Protein AF-A0A661IHT9-F1 (afdb_monomer_lite)

Sequence (125 aa):
RFEAVVVQGVRRQLLGAVKPVPVMPCKLQKQKIGRVLGDEIDTEEALAIDYYGYVKKSRGFKRLVQEVGENQKGKQVKMIEVPIVHFNSVRLEMLAKVALDVVADFGKFKKAVLDAREFNHNYKV

Foldseek 3Di:
DVLVLQVQCVVVVLFFDWDKDFPDDFPLLVALLSVLCPNASADLAFEWEDEPRGIGTYPVVVVVLVVVCVVVVNPHDTIDTHGYGHLVPDDLVSSCVRPVVCSVVVVVSVVVSCVSVVVPPPPPD

pLDDT: mean 80.74, std 12.7, range [33.53, 96.06]

Secondary structure (DSSP, 8-state):
-HHHHHHHHHHTTSS-EEEEEESSPPGGGGSHHHHHT-SSB--SS--EEEETTEEEEBHHHHHHHHHHHHHTTT----EEEEEEEEGGG--HHHHHTT-TTHHHHHHHHHHHHHHTTT-------

Radius of gyration: 15.48 Å; chains: 1; bounding box: 53×28×38 Å

Structure (mmCIF, N/CA/C/O backbone):
data_AF-A0A661IHT9-F1
#
_entry.id   AF-A0A661IHT9-F1
#
loop_
_atom_site.group_PDB
_atom_site.id
_atom_site.type_symbol
_atom_site.label_atom_id
_atom_site.label_alt_id
_atom_site.label_comp_id
_atom_site.label_asym_id
_atom_site.label_entity_id
_atom_site.label_seq_id
_atom_site.pdbx_PDB_ins_code
_atom_site.Cartn_x
_atom_site.Cartn_y
_atom_site.Cartn_z
_atom_site.occupancy
_atom_site.B_iso_or_equiv
_atom_site.auth_seq_id
_atom_site.auth_comp_id
_atom_site.auth_asym_id
_atom_site.auth_atom_id
_atom_site.pdbx_PDB_model_num
ATOM 1 N N . ARG A 1 1 ? -0.571 2.438 -13.365 1.00 66.56 1 ARG A N 1
ATOM 2 C CA . ARG A 1 1 ? 0.177 1.228 -13.821 1.00 66.56 1 ARG A CA 1
ATOM 3 C C . ARG A 1 1 ? 0.734 0.427 -12.646 1.00 66.56 1 ARG A C 1
ATOM 5 O O . ARG A 1 1 ? 0.358 -0.727 -12.510 1.00 66.56 1 ARG A O 1
ATOM 12 N N . PHE A 1 2 ? 1.553 1.022 -11.768 1.00 71.38 2 PHE A N 1
ATOM 13 C CA . PHE A 1 2 ? 2.076 0.330 -10.577 1.00 71.38 2 PHE A CA 1
ATOM 14 C C . PHE A 1 2 ? 0.971 -0.147 -9.616 1.00 71.38 2 PHE A C 1
ATOM 16 O O . PHE A 1 2 ? 0.979 -1.299 -9.198 1.00 71.38 2 PHE A O 1
ATOM 23 N N . GLU A 1 3 ? -0.031 0.691 -9.345 1.00 76.56 3 GLU A N 1
ATOM 24 C CA . GLU A 1 3 ? -1.171 0.352 -8.475 1.00 76.56 3 GLU A CA 1
ATOM 25 C C . GLU A 1 3 ? -1.933 -0.885 -8.954 1.00 76.56 3 GLU A C 1
ATOM 27 O O . GLU A 1 3 ? -2.232 -1.764 -8.156 1.00 76.56 3 GLU A O 1
ATOM 32 N N . ALA A 1 4 ? -2.182 -1.001 -10.262 1.00 78.56 4 ALA A N 1
ATOM 33 C CA . ALA A 1 4 ? -2.853 -2.163 -10.838 1.00 78.56 4 ALA A CA 1
ATOM 34 C C . ALA A 1 4 ? -2.076 -3.462 -10.565 1.00 78.56 4 ALA A C 1
ATOM 36 O O . ALA A 1 4 ? -2.677 -4.486 -10.250 1.00 78.56 4 ALA A O 1
ATOM 37 N N . VAL A 1 5 ? -0.741 -3.413 -10.613 1.00 80.25 5 VAL A N 1
ATOM 38 C CA . VAL A 1 5 ? 0.111 -4.563 -10.286 1.00 80.25 5 VAL A CA 1
ATOM 39 C C . VAL A 1 5 ? 0.140 -4.850 -8.794 1.00 80.25 5 VAL A C 1
ATOM 41 O O . VAL A 1 5 ? 0.104 -6.014 -8.409 1.00 80.25 5 VAL A O 1
ATOM 44 N N . VAL A 1 6 ? 0.149 -3.820 -7.949 1.00 83.62 6 VAL A N 1
ATOM 45 C CA . VAL A 1 6 ? 0.031 -3.994 -6.497 1.00 83.62 6 VAL A CA 1
ATOM 46 C C . VAL A 1 6 ? -1.292 -4.678 -6.154 1.00 83.62 6 VAL A C 1
ATOM 48 O O . VAL A 1 6 ? -1.282 -5.689 -5.461 1.00 83.62 6 VAL A O 1
ATOM 51 N N . VAL A 1 7 ? -2.410 -4.194 -6.696 1.00 87.75 7 VAL A N 1
A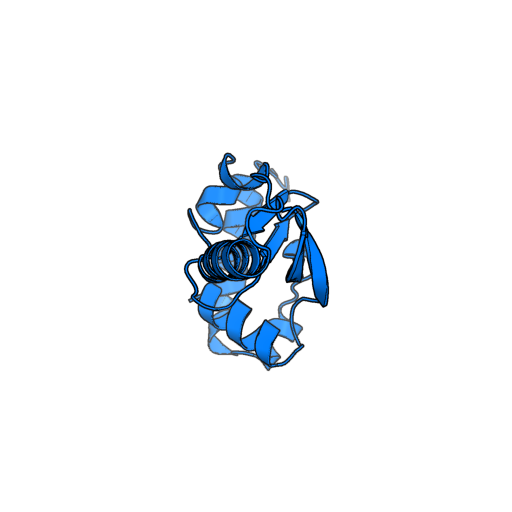TOM 52 C CA . VAL A 1 7 ? -3.748 -4.765 -6.474 1.00 87.75 7 VAL A CA 1
ATOM 53 C C . VAL A 1 7 ? -3.819 -6.208 -6.967 1.00 87.75 7 VAL A C 1
ATOM 55 O O . VAL A 1 7 ? -4.243 -7.091 -6.227 1.00 87.75 7 VAL A O 1
ATOM 58 N N . GLN A 1 8 ? -3.366 -6.483 -8.192 1.00 87.12 8 GLN A N 1
ATOM 59 C CA . GLN A 1 8 ? -3.358 -7.845 -8.733 1.00 87.12 8 GLN A CA 1
ATOM 60 C C . GLN A 1 8 ? -2.432 -8.774 -7.942 1.00 87.12 8 GLN A C 1
ATOM 62 O O . GLN A 1 8 ? -2.793 -9.917 -7.669 1.00 87.12 8 GLN A O 1
ATOM 67 N N . GLY A 1 9 ? -1.262 -8.288 -7.528 1.00 87.12 9 GLY A N 1
ATOM 68 C CA . GLY A 1 9 ? -0.336 -9.042 -6.695 1.00 87.12 9 GLY A CA 1
ATOM 69 C C . GLY A 1 9 ? -0.916 -9.360 -5.319 1.00 87.12 9 GLY A C 1
ATOM 70 O O . GLY A 1 9 ? -0.770 -10.488 -4.859 1.00 87.12 9 GLY A O 1
ATOM 71 N N . VAL A 1 10 ? -1.626 -8.416 -4.699 1.00 90.44 10 VAL A N 1
ATOM 72 C CA . VAL A 1 10 ? -2.339 -8.625 -3.429 1.00 90.44 10 VAL A CA 1
ATOM 73 C C . VAL A 1 10 ? -3.466 -9.644 -3.592 1.00 90.44 10 VAL A C 1
ATOM 75 O O . VAL A 1 10 ? -3.515 -10.618 -2.845 1.00 90.44 10 VAL A O 1
ATOM 78 N N . ARG A 1 11 ? -4.328 -9.490 -4.606 1.00 89.25 11 ARG A N 1
ATOM 79 C CA . ARG A 1 11 ? -5.444 -10.420 -4.874 1.00 89.25 11 ARG A CA 1
ATOM 80 C C . ARG A 1 11 ? -4.976 -11.851 -5.130 1.00 89.25 11 ARG A C 1
ATOM 82 O O . ARG A 1 11 ? -5.637 -12.798 -4.723 1.00 89.25 11 ARG A O 1
ATOM 89 N N . ARG A 1 12 ? -3.823 -12.010 -5.783 1.00 88.69 12 ARG A N 1
ATOM 90 C CA . ARG A 1 12 ? -3.186 -13.311 -6.045 1.00 88.69 12 ARG A CA 1
ATOM 91 C C . ARG A 1 12 ? -2.340 -13.824 -4.876 1.00 88.69 12 ARG A C 1
ATOM 93 O O . ARG A 1 12 ? -1.680 -14.844 -5.035 1.00 88.69 12 ARG A O 1
ATOM 100 N N . GLN A 1 13 ? -2.307 -13.114 -3.744 1.00 87.62 13 GLN A N 1
ATOM 101 C CA . GLN A 1 13 ? -1.464 -13.419 -2.579 1.00 87.62 13 GLN A CA 1
ATOM 102 C C . GLN A 1 13 ? 0.035 -13.522 -2.913 1.00 87.62 13 GLN A C 1
ATOM 104 O O . GLN A 1 13 ? 0.814 -14.165 -2.215 1.00 87.62 13 GLN A O 1
ATOM 109 N N . LEU A 1 14 ? 0.452 -12.873 -3.999 1.00 87.56 14 LEU A N 1
ATOM 110 C CA . LEU A 1 14 ? 1.846 -12.776 -4.407 1.00 87.56 14 LEU A CA 1
ATOM 111 C C . LEU A 1 14 ? 2.530 -11.604 -3.711 1.00 87.56 14 LEU A C 1
ATOM 113 O O . LEU A 1 14 ? 3.730 -11.662 -3.480 1.00 87.56 14 LEU A O 1
ATOM 117 N N . LEU A 1 15 ? 1.789 -10.541 -3.388 1.00 89.44 15 LEU A N 1
ATOM 118 C CA . LEU A 1 15 ? 2.309 -9.350 -2.728 1.00 89.44 15 LEU A CA 1
ATOM 119 C C . LEU A 1 15 ? 1.582 -9.082 -1.416 1.00 89.44 15 LEU A C 1
ATOM 121 O O . LEU A 1 15 ? 0.357 -9.083 -1.347 1.00 89.44 15 LEU A O 1
ATOM 125 N N . GLY A 1 16 ? 2.376 -8.738 -0.409 1.00 90.62 16 GLY A N 1
ATOM 126 C CA . GLY A 1 16 ? 1.895 -8.323 0.897 1.00 90.62 16 GLY A CA 1
ATOM 127 C C . GLY A 1 16 ? 1.370 -9.456 1.770 1.00 90.62 16 GLY A C 1
ATOM 128 O O . GLY A 1 16 ? 1.274 -10.609 1.364 1.00 90.62 16 GLY A O 1
ATOM 129 N N . ALA A 1 17 ? 1.077 -9.105 3.014 1.00 92.56 17 ALA A N 1
ATOM 130 C CA . ALA A 1 17 ? 0.485 -9.997 4.001 1.00 92.56 17 ALA A CA 1
ATOM 131 C C . ALA A 1 17 ? -0.586 -9.233 4.772 1.00 92.56 17 ALA A C 1
ATOM 133 O O . ALA A 1 17 ? -0.422 -8.036 5.012 1.00 92.56 17 ALA A O 1
ATOM 134 N N . VAL A 1 18 ? -1.668 -9.901 5.166 1.00 95.25 18 VAL A N 1
ATOM 135 C CA . VAL A 1 18 ? -2.693 -9.273 6.007 1.00 95.25 18 VAL A CA 1
ATOM 136 C C . VAL A 1 18 ? -2.074 -8.965 7.365 1.00 95.25 18 VAL A C 1
ATOM 138 O O . VAL A 1 18 ? -1.547 -9.855 8.031 1.00 95.25 18 VAL A O 1
ATOM 141 N N . LYS A 1 19 ? -2.075 -7.686 7.740 1.00 94.62 19 LYS A N 1
ATOM 142 C CA . LYS A 1 19 ? -1.544 -7.204 9.015 1.00 94.62 19 LYS A CA 1
ATOM 143 C C . LYS A 1 19 ? -2.414 -6.067 9.549 1.00 94.62 19 LYS A C 1
ATOM 145 O O . LYS A 1 19 ? -3.041 -5.354 8.762 1.00 94.62 19 LYS A O 1
ATOM 150 N N . PRO A 1 20 ? -2.418 -5.841 10.871 1.00 93.44 20 PRO A N 1
ATOM 151 C CA . PRO A 1 20 ? -3.093 -4.691 11.446 1.00 93.44 20 PRO A CA 1
ATOM 152 C C . PRO A 1 20 ? -2.345 -3.403 11.069 1.00 93.44 20 PRO A C 1
ATOM 154 O O . PRO A 1 20 ? -1.171 -3.220 11.393 1.00 93.44 20 PRO A O 1
ATOM 157 N N . VAL A 1 21 ? -3.041 -2.487 10.398 1.00 92.88 21 VAL A N 1
ATOM 158 C CA . VAL A 1 21 ? -2.536 -1.171 9.994 1.00 92.88 21 VAL A CA 1
ATOM 159 C C . VAL A 1 21 ? -3.238 -0.087 10.817 1.00 92.88 21 VAL A C 1
ATOM 161 O O . VAL A 1 21 ? -4.469 -0.077 10.893 1.00 92.88 21 VAL A O 1
ATOM 164 N N . PRO A 1 22 ? -2.494 0.848 11.438 1.00 91.94 22 PRO A N 1
ATOM 165 C CA . PRO A 1 22 ? -3.090 1.877 12.281 1.00 91.94 22 PRO A CA 1
ATOM 166 C C . PRO A 1 22 ? -3.879 2.891 11.460 1.00 91.94 22 PRO A C 1
ATOM 168 O O . PRO A 1 22 ? -3.464 3.251 10.363 1.00 91.94 22 PRO A O 1
ATOM 171 N N . VAL A 1 23 ? -4.979 3.422 11.997 1.00 89.81 23 VAL A N 1
ATOM 172 C CA . VAL A 1 23 ? -5.822 4.428 11.318 1.00 89.81 23 VAL A CA 1
ATOM 173 C C . VAL A 1 23 ? -5.150 5.801 11.266 1.00 89.81 23 VAL A C 1
ATOM 175 O O . VAL A 1 23 ? -5.262 6.500 10.257 1.00 89.81 23 VAL A O 1
ATOM 178 N N . MET A 1 24 ? -4.366 6.155 12.288 1.00 85.88 24 MET A N 1
ATOM 179 C CA . MET A 1 24 ? -3.687 7.453 12.387 1.00 85.88 24 MET A CA 1
ATOM 180 C C . MET A 1 24 ? -2.802 7.770 11.164 1.00 85.88 24 MET A C 1
ATOM 182 O O . MET A 1 24 ? -2.206 6.853 10.590 1.00 85.88 24 MET A O 1
ATOM 186 N N . PRO A 1 25 ? -2.670 9.044 10.753 1.00 77.88 25 PRO A N 1
ATOM 187 C CA . PRO A 1 25 ? -1.822 9.419 9.626 1.00 77.88 25 PRO A CA 1
ATOM 188 C C . PRO A 1 25 ? -0.386 8.910 9.787 1.00 77.88 25 PRO A C 1
ATOM 190 O O . PRO A 1 25 ? 0.247 9.092 10.826 1.00 77.88 25 PRO A O 1
ATOM 193 N N . CYS A 1 26 ? 0.134 8.278 8.739 1.00 75.56 26 CYS A N 1
ATOM 194 C CA . CYS A 1 26 ? 1.478 7.718 8.731 1.00 75.56 26 CYS A CA 1
ATOM 195 C C . CYS A 1 26 ? 2.457 8.698 8.067 1.00 75.56 26 CYS A C 1
ATOM 197 O O . CYS A 1 26 ? 2.103 9.433 7.143 1.00 75.56 26 CYS A O 1
ATOM 199 N N . LYS A 1 27 ? 3.711 8.711 8.535 1.00 72.81 27 LYS A N 1
ATOM 200 C CA . LYS A 1 27 ? 4.729 9.700 8.135 1.00 72.81 27 LYS A CA 1
ATOM 201 C C . LYS A 1 27 ? 5.046 9.696 6.629 1.00 72.81 27 LYS A C 1
ATOM 203 O O . LYS A 1 27 ? 5.441 10.742 6.120 1.00 72.81 27 LYS A O 1
ATOM 208 N N . LEU A 1 28 ? 4.834 8.578 5.916 1.00 71.81 28 LEU A N 1
ATOM 209 C CA . LEU A 1 28 ? 5.156 8.466 4.486 1.00 71.81 28 LEU A CA 1
ATOM 210 C C . LEU A 1 28 ? 4.415 9.508 3.648 1.00 71.81 28 LEU A C 1
ATOM 212 O O . LEU A 1 28 ? 5.000 10.094 2.749 1.00 71.81 28 LEU A O 1
ATOM 216 N N . GLN A 1 29 ? 3.150 9.786 3.978 1.00 66.75 29 GLN A N 1
ATOM 217 C CA . GLN A 1 29 ? 2.291 10.696 3.217 1.00 66.75 29 GLN A CA 1
ATOM 218 C C . GLN A 1 29 ? 2.867 12.118 3.098 1.00 66.75 29 GLN A C 1
ATOM 220 O O . GLN A 1 29 ? 2.570 12.818 2.138 1.00 66.75 29 GLN A O 1
ATOM 225 N N . LYS A 1 30 ? 3.708 12.543 4.050 1.00 70.25 30 LYS A N 1
ATOM 226 C CA . LYS A 1 30 ? 4.268 13.902 4.102 1.00 70.25 30 LYS A CA 1
ATOM 227 C C . LYS A 1 30 ? 5.654 14.031 3.454 1.00 70.25 30 LYS A C 1
ATOM 229 O O . LYS A 1 30 ? 6.177 15.138 3.386 1.00 70.25 30 LYS A O 1
ATOM 234 N N . GLN A 1 31 ? 6.270 12.934 3.010 1.00 73.38 31 GLN A N 1
ATOM 235 C CA . GLN A 1 31 ? 7.645 12.923 2.492 1.00 73.38 31 GLN A CA 1
ATOM 236 C C . GLN A 1 31 ? 7.685 12.930 0.954 1.00 73.38 31 GLN A C 1
ATOM 238 O O . GLN A 1 31 ? 6.756 12.445 0.312 1.00 73.38 31 GLN A O 1
ATOM 243 N N . LYS A 1 32 ? 8.788 13.415 0.352 1.00 75.12 32 LYS A N 1
ATOM 244 C CA . LYS A 1 32 ? 9.010 13.402 -1.115 1.00 75.12 32 LYS A CA 1
ATOM 245 C C . LYS A 1 32 ? 8.798 12.008 -1.712 1.00 75.12 32 LYS A C 1
ATOM 247 O O . LYS A 1 32 ? 8.064 11.852 -2.681 1.00 75.12 32 LYS A O 1
ATOM 252 N N . ILE A 1 33 ? 9.371 10.991 -1.072 1.00 76.75 33 ILE A N 1
ATOM 253 C CA . ILE A 1 33 ? 9.192 9.586 -1.446 1.00 76.75 33 ILE A CA 1
ATOM 254 C C . ILE A 1 33 ? 7.722 9.149 -1.425 1.00 76.75 33 ILE A C 1
ATOM 256 O O . ILE A 1 33 ? 7.276 8.401 -2.291 1.00 76.75 33 ILE A O 1
ATOM 260 N N . GLY A 1 34 ? 6.946 9.668 -0.475 1.00 73.06 34 GLY A N 1
ATOM 261 C CA . GLY A 1 34 ? 5.518 9.426 -0.399 1.00 73.06 34 GLY A CA 1
ATOM 262 C C . GLY A 1 34 ? 4.762 9.988 -1.588 1.00 73.06 34 GLY A C 1
ATOM 263 O O . GLY A 1 34 ? 3.799 9.353 -1.984 1.00 73.06 34 GLY A O 1
ATOM 264 N N . ARG A 1 35 ? 5.192 11.119 -2.162 1.00 76.69 35 ARG A N 1
ATOM 265 C CA . ARG A 1 35 ? 4.603 11.689 -3.386 1.00 76.69 35 ARG A CA 1
ATOM 266 C C . ARG A 1 35 ? 4.964 10.879 -4.630 1.00 76.69 35 ARG A C 1
ATOM 268 O O . ARG A 1 35 ? 4.128 10.700 -5.503 1.00 76.69 35 ARG A O 1
ATOM 275 N N . VAL A 1 36 ? 6.187 10.344 -4.699 1.00 75.88 36 VAL A N 1
ATOM 276 C CA . VAL A 1 36 ? 6.622 9.473 -5.813 1.00 75.88 36 VAL A CA 1
ATOM 277 C C . VAL A 1 36 ? 5.868 8.147 -5.825 1.00 75.88 36 VAL A C 1
ATOM 279 O O . VAL A 1 36 ? 5.538 7.639 -6.891 1.00 75.88 36 VAL A O 1
ATOM 282 N N . LEU A 1 37 ? 5.511 7.624 -4.651 1.00 72.88 37 LEU A N 1
ATOM 283 C CA . LEU A 1 37 ? 4.587 6.495 -4.524 1.00 72.88 37 LEU A CA 1
ATOM 284 C C . LEU A 1 37 ? 3.123 6.856 -4.891 1.00 72.88 37 LEU A C 1
ATOM 286 O O . LEU A 1 37 ? 2.249 6.010 -4.720 1.00 72.88 37 LEU A O 1
ATOM 290 N N . GLY A 1 38 ? 2.871 8.073 -5.397 1.00 64.25 38 GLY A N 1
ATOM 291 C CA . GLY A 1 38 ? 1.555 8.690 -5.633 1.00 64.25 38 GLY A CA 1
ATOM 292 C C . GLY A 1 38 ? 1.091 9.456 -4.398 1.00 64.25 38 GLY A C 1
ATOM 293 O O . GLY A 1 38 ? 1.451 9.046 -3.313 1.00 64.25 38 GLY A O 1
ATOM 294 N N . ASP A 1 39 ? 0.324 10.550 -4.482 1.00 58.06 39 ASP A N 1
ATOM 295 C CA . ASP A 1 39 ? -0.160 11.281 -3.284 1.00 58.06 39 ASP A CA 1
ATOM 296 C C . ASP A 1 39 ? -1.104 10.429 -2.413 1.00 58.06 39 ASP A C 1
ATOM 298 O O . ASP A 1 39 ? -1.043 10.489 -1.177 1.00 58.06 39 ASP A O 1
ATOM 302 N N . GLU A 1 40 ? -1.833 9.513 -3.050 1.00 59.31 40 GLU A N 1
ATOM 303 C CA . GLU A 1 40 ? -2.547 8.369 -2.478 1.00 59.31 40 GLU A CA 1
ATOM 304 C C . GLU A 1 40 ? -2.267 7.123 -3.326 1.00 59.31 40 GLU A C 1
ATOM 306 O O . GLU A 1 40 ? -1.870 7.245 -4.480 1.00 59.31 40 GLU A O 1
ATOM 311 N N . ILE A 1 41 ? -2.436 5.929 -2.745 1.00 76.75 41 ILE A N 1
ATOM 312 C CA . ILE A 1 41 ? -2.524 4.708 -3.557 1.00 76.75 41 ILE A CA 1
ATOM 313 C C . ILE A 1 41 ? -3.960 4.684 -4.054 1.00 76.75 41 ILE A C 1
ATOM 315 O O . ILE A 1 41 ? -4.875 4.357 -3.286 1.00 76.75 41 ILE A O 1
ATOM 319 N N . ASP A 1 42 ? -4.164 5.112 -5.290 1.00 80.50 42 ASP A N 1
ATOM 320 C CA . ASP A 1 42 ? -5.485 5.460 -5.772 1.00 80.50 42 ASP A CA 1
ATOM 321 C C . ASP A 1 42 ? -6.254 4.232 -6.258 1.00 80.50 42 ASP A C 1
ATOM 323 O O . ASP A 1 42 ? -6.439 3.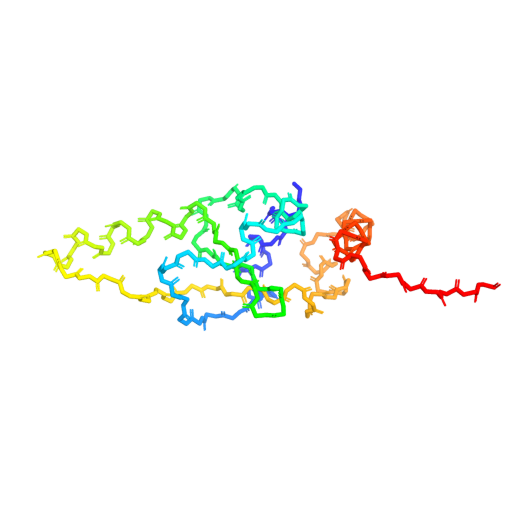964 -7.442 1.00 80.50 42 ASP A O 1
ATOM 327 N N . THR A 1 43 ? -6.658 3.414 -5.293 1.00 87.38 43 THR A N 1
ATOM 328 C CA . THR A 1 43 ? -7.385 2.175 -5.524 1.00 87.38 43 THR A CA 1
ATOM 329 C C . THR A 1 43 ? -8.497 1.991 -4.503 1.00 87.38 43 THR A C 1
ATOM 331 O O . THR A 1 43 ? -8.342 2.312 -3.322 1.00 87.38 43 THR A O 1
ATOM 334 N N . GLU A 1 44 ? -9.616 1.444 -4.976 1.00 90.69 44 GLU A N 1
ATOM 335 C CA . GLU A 1 44 ? -10.751 1.022 -4.148 1.00 90.69 44 GLU A CA 1
ATOM 336 C C . GLU A 1 44 ? -10.423 -0.219 -3.300 1.00 90.69 44 GLU A C 1
ATOM 338 O O . GLU A 1 44 ? -11.121 -0.509 -2.335 1.00 90.69 44 GLU A O 1
ATOM 343 N N . GLU A 1 45 ? -9.348 -0.944 -3.622 1.00 92.31 45 GLU A N 1
ATOM 344 C CA . GLU A 1 45 ? -8.892 -2.087 -2.832 1.00 92.31 45 GLU A CA 1
ATOM 345 C C . GLU A 1 45 ? -8.323 -1.617 -1.485 1.00 92.31 45 GLU A C 1
ATOM 347 O O . GLU A 1 45 ? -7.426 -0.772 -1.435 1.00 92.31 45 GLU A O 1
ATOM 352 N N . ALA A 1 46 ? -8.809 -2.180 -0.377 1.00 94.56 46 ALA A N 1
ATOM 353 C CA . ALA A 1 46 ? -8.332 -1.833 0.955 1.00 94.56 46 ALA A CA 1
ATOM 354 C C . ALA A 1 46 ? -6.953 -2.455 1.227 1.00 94.56 46 ALA A C 1
ATOM 356 O O . ALA A 1 46 ? -6.836 -3.609 1.625 1.00 94.56 46 ALA A O 1
ATOM 357 N N . LEU A 1 47 ? -5.896 -1.670 1.017 1.00 94.56 47 LEU A N 1
ATOM 358 C CA . LEU A 1 47 ? -4.504 -2.076 1.235 1.00 94.56 47 LEU A CA 1
ATOM 359 C C . LEU A 1 47 ? -3.610 -0.940 1.747 1.00 94.56 47 LEU A C 1
ATOM 361 O O . LEU A 1 47 ? -3.979 0.242 1.720 1.00 94.56 47 LEU A O 1
ATOM 365 N N . ALA A 1 48 ? -2.401 -1.304 2.170 1.00 92.44 48 ALA A N 1
ATOM 366 C CA . ALA A 1 48 ? -1.342 -0.372 2.531 1.00 92.44 48 ALA A CA 1
ATOM 367 C C . ALA A 1 48 ? -0.000 -0.748 1.881 1.00 92.44 48 ALA A C 1
ATOM 369 O O . ALA A 1 48 ? 0.284 -1.918 1.633 1.00 92.44 48 ALA A O 1
ATOM 370 N N . ILE A 1 49 ? 0.852 0.246 1.637 1.00 90.31 49 ILE A N 1
ATOM 371 C CA . ILE A 1 49 ? 2.246 0.054 1.222 1.00 90.31 49 ILE A CA 1
ATOM 372 C C . ILE A 1 49 ? 3.145 0.538 2.348 1.00 90.31 49 ILE A C 1
ATOM 374 O O . ILE A 1 49 ? 3.025 1.675 2.796 1.00 90.31 49 ILE A O 1
ATOM 378 N N . ASP A 1 50 ? 4.056 -0.318 2.786 1.00 89.62 50 ASP A N 1
ATOM 379 C CA . ASP A 1 50 ? 5.106 0.020 3.733 1.00 89.62 50 ASP A CA 1
ATOM 380 C C . ASP A 1 50 ? 6.436 0.206 3.006 1.00 89.62 50 ASP A C 1
ATOM 382 O O . ASP A 1 50 ? 6.875 -0.640 2.223 1.00 89.62 50 ASP A O 1
ATOM 386 N N . TYR A 1 51 ? 7.095 1.315 3.307 1.00 85.62 51 TYR A N 1
ATOM 387 C CA . TYR A 1 51 ? 8.457 1.585 2.907 1.00 85.62 51 TYR A CA 1
ATOM 388 C C . TYR A 1 51 ? 9.305 1.882 4.150 1.00 85.62 51 TYR A C 1
ATOM 390 O O . TYR A 1 51 ? 9.331 3.008 4.639 1.00 85.62 51 TYR A O 1
ATOM 398 N N . TYR A 1 52 ? 10.022 0.874 4.660 1.00 81.81 52 TYR A N 1
ATOM 399 C CA . TYR A 1 52 ? 10.900 0.987 5.839 1.00 81.81 52 TYR A CA 1
ATOM 400 C C . TYR A 1 52 ? 10.213 1.567 7.094 1.00 81.81 52 TYR A C 1
ATOM 402 O O . TYR A 1 52 ? 10.762 2.438 7.767 1.00 81.81 52 TYR A O 1
ATOM 410 N N . GLY A 1 53 ? 9.004 1.102 7.412 1.00 79.62 53 GLY A N 1
ATOM 411 C CA . GLY A 1 53 ? 8.211 1.564 8.557 1.00 79.62 53 GLY A CA 1
ATOM 412 C C . GLY A 1 53 ? 7.375 2.811 8.261 1.00 79.62 53 GLY A C 1
ATOM 413 O O . GLY A 1 53 ? 6.578 3.250 9.095 1.00 79.62 53 GLY A O 1
ATOM 414 N N . TYR A 1 54 ? 7.521 3.390 7.070 1.00 84.12 54 TYR A N 1
ATOM 415 C CA . TYR A 1 54 ? 6.684 4.475 6.596 1.00 84.12 54 TYR A CA 1
ATOM 416 C C . TYR A 1 54 ? 5.542 3.902 5.763 1.00 84.12 54 TYR A C 1
ATOM 418 O O . TYR A 1 54 ? 5.740 3.449 4.642 1.00 84.12 54 TYR A O 1
ATOM 426 N N . VAL A 1 55 ? 4.329 3.954 6.311 1.00 87.44 55 VAL A N 1
ATOM 427 C CA . VAL A 1 55 ? 3.143 3.371 5.674 1.00 87.44 55 VAL A CA 1
ATOM 428 C C . VAL A 1 55 ? 2.367 4.412 4.870 1.00 87.44 55 VAL A C 1
ATOM 430 O O . VAL A 1 55 ? 2.198 5.554 5.300 1.00 87.44 55 VAL A O 1
ATOM 433 N N . LYS A 1 56 ? 1.856 4.006 3.712 1.00 88.25 56 LYS A N 1
ATOM 434 C CA . LYS A 1 56 ? 0.897 4.738 2.890 1.00 88.25 56 LYS A CA 1
ATOM 435 C C . LYS A 1 56 ? -0.353 3.891 2.688 1.00 88.25 56 LYS A C 1
ATOM 437 O O . LYS A 1 56 ? -0.261 2.677 2.548 1.00 88.25 56 LYS A O 1
ATOM 442 N N . LYS A 1 57 ? -1.520 4.530 2.704 1.00 90.19 57 LYS A N 1
ATOM 443 C CA . LYS A 1 57 ? -2.828 3.864 2.692 1.00 90.19 57 LYS A CA 1
ATOM 444 C C . LYS A 1 57 ? -3.559 4.155 1.393 1.00 90.19 57 LYS A C 1
ATOM 446 O O . LYS A 1 57 ? -3.433 5.254 0.854 1.00 90.19 57 LYS A O 1
ATOM 451 N N . SER A 1 58 ? -4.309 3.168 0.930 1.00 92.31 58 SER A N 1
ATOM 452 C CA . SER A 1 58 ? -5.215 3.295 -0.209 1.00 92.31 58 SER A CA 1
ATOM 453 C C . SER A 1 58 ? -6.479 4.080 0.133 1.00 92.31 58 SER A C 1
ATOM 455 O O . SER A 1 58 ? -6.837 4.246 1.304 1.00 92.31 58 SER A O 1
ATOM 457 N N . ARG A 1 59 ? -7.190 4.521 -0.906 1.00 91.19 59 ARG A N 1
ATOM 458 C CA . ARG A 1 59 ? -8.550 5.056 -0.785 1.00 91.19 59 ARG A CA 1
ATOM 459 C C . ARG A 1 59 ? -9.507 4.009 -0.196 1.00 91.19 59 ARG A C 1
ATOM 461 O O . ARG A 1 59 ? -10.246 4.321 0.738 1.00 91.19 59 ARG A O 1
ATOM 468 N N . GLY A 1 60 ? -9.403 2.756 -0.648 1.00 92.69 60 GLY A N 1
ATOM 469 C CA . GLY A 1 60 ? -10.139 1.611 -0.103 1.00 92.69 60 GLY A CA 1
ATOM 470 C C . GLY A 1 60 ? -9.947 1.425 1.404 1.00 92.69 60 GLY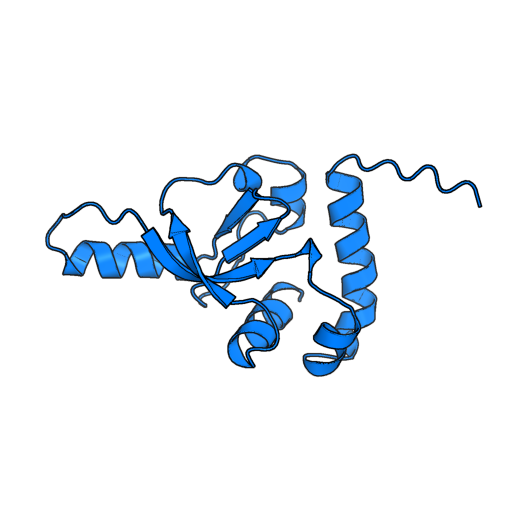 A C 1
ATOM 471 O O . GLY A 1 60 ? -10.914 1.206 2.127 1.00 92.69 60 GLY A O 1
ATOM 472 N N . PHE A 1 61 ? -8.724 1.615 1.919 1.00 93.88 61 PHE A N 1
ATOM 473 C CA . PHE A 1 61 ? -8.466 1.564 3.364 1.00 93.88 61 PHE A CA 1
ATOM 474 C C . PHE A 1 61 ? -9.272 2.621 4.128 1.00 93.88 61 PHE A C 1
ATOM 476 O O . PHE A 1 61 ? -9.839 2.328 5.177 1.00 93.88 61 PHE A O 1
ATOM 483 N N . LYS A 1 62 ? -9.328 3.859 3.623 1.00 91.31 62 LYS A N 1
ATOM 484 C CA . LYS A 1 62 ? -10.060 4.949 4.287 1.00 91.31 62 LYS A CA 1
ATOM 485 C C . LYS A 1 62 ? -11.564 4.689 4.307 1.00 91.31 62 LYS A C 1
ATOM 487 O O . LYS A 1 62 ? -12.191 4.918 5.337 1.00 91.31 62 LYS A O 1
ATOM 492 N N . ARG A 1 63 ? -12.113 4.181 3.199 1.00 92.69 63 ARG A N 1
ATOM 493 C CA . ARG A 1 63 ? -13.520 3.763 3.113 1.00 92.69 63 ARG A CA 1
ATOM 494 C C . ARG A 1 63 ? -13.828 2.666 4.126 1.00 92.69 63 ARG A C 1
ATOM 496 O O . ARG A 1 63 ? -14.751 2.816 4.914 1.00 92.69 63 ARG A O 1
ATOM 503 N N . LEU A 1 64 ? -12.976 1.643 4.195 1.00 93.75 64 LEU A N 1
ATOM 504 C CA . LEU A 1 64 ? -13.124 0.554 5.158 1.00 93.75 64 LEU A CA 1
ATOM 505 C C . LEU A 1 64 ? -13.086 1.051 6.613 1.00 93.75 64 LEU A C 1
ATOM 507 O O . LEU A 1 64 ? -13.874 0.607 7.441 1.00 93.75 64 LEU A O 1
ATOM 511 N N . VAL A 1 65 ? -12.210 2.007 6.942 1.00 92.19 65 VAL A N 1
ATOM 512 C C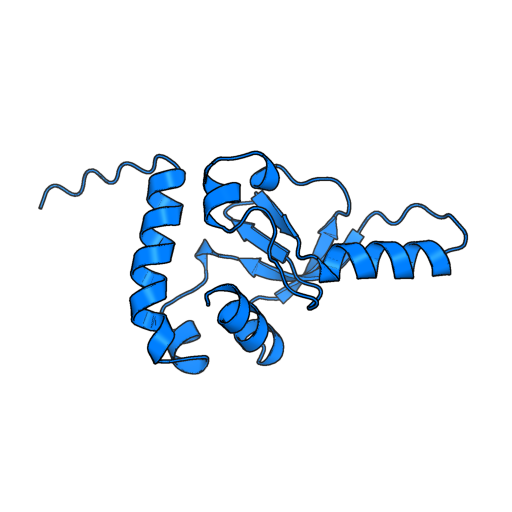A . VAL A 1 65 ? -12.194 2.640 8.275 1.00 92.19 65 VAL A CA 1
ATOM 513 C C . VAL A 1 65 ? -13.527 3.317 8.591 1.00 92.19 65 VAL A C 1
ATOM 515 O O . VAL A 1 65 ? -14.013 3.187 9.715 1.00 92.19 65 VAL A O 1
ATOM 518 N N . GLN A 1 66 ? -14.102 4.040 7.628 1.00 89.94 66 GLN A N 1
ATOM 519 C CA . GLN A 1 66 ? -15.382 4.720 7.803 1.00 89.94 66 GLN A CA 1
ATOM 520 C C . GLN A 1 66 ? -16.517 3.711 8.024 1.00 89.94 66 GLN A C 1
ATOM 522 O O . GLN A 1 66 ? -17.227 3.814 9.021 1.00 89.94 66 GLN A O 1
ATOM 527 N N . GLU A 1 67 ? -16.619 2.695 7.167 1.00 91.06 67 GLU A N 1
ATOM 528 C CA . GLU A 1 67 ? -17.629 1.631 7.260 1.00 91.06 67 GLU A CA 1
ATOM 529 C C . GLU A 1 67 ? -17.550 0.886 8.603 1.00 91.06 67 GLU A C 1
ATOM 531 O O . GLU A 1 67 ? -18.558 0.641 9.269 1.00 91.06 67 GLU A O 1
ATOM 536 N N . VAL A 1 68 ? -16.340 0.551 9.060 1.00 90.44 68 VAL A N 1
ATOM 537 C CA . VAL A 1 68 ? -16.144 -0.090 10.368 1.00 90.44 68 VAL A CA 1
ATOM 538 C C . VAL A 1 68 ? -16.513 0.861 11.511 1.00 90.44 68 VAL A C 1
ATOM 540 O O . VAL A 1 68 ? -17.110 0.426 12.496 1.00 90.44 68 VAL A O 1
ATOM 543 N N . GLY A 1 69 ? -16.197 2.152 11.394 1.00 88.19 69 GLY A N 1
ATOM 544 C CA . GLY A 1 69 ? -16.546 3.161 12.396 1.00 88.19 69 GLY A CA 1
ATOM 545 C C . GLY A 1 69 ? -18.056 3.353 12.558 1.00 88.19 69 GLY A C 1
ATOM 546 O O . GLY A 1 69 ? -18.549 3.408 13.687 1.00 88.19 69 GLY A O 1
ATOM 547 N N . GLU A 1 70 ? -18.791 3.384 11.445 1.00 87.50 70 GLU A N 1
ATOM 548 C CA . GLU A 1 70 ? -20.257 3.473 11.417 1.00 87.50 70 GLU A CA 1
ATOM 549 C C . GLU A 1 70 ? -20.900 2.255 12.106 1.00 87.50 70 GLU A C 1
ATOM 551 O O . GLU A 1 70 ? -21.782 2.405 12.956 1.00 87.50 70 GLU A O 1
ATOM 556 N N . ASN A 1 71 ? -20.377 1.051 11.852 1.00 85.06 71 ASN A N 1
ATOM 557 C CA . ASN A 1 71 ? -20.863 -0.190 12.463 1.00 85.06 71 ASN A CA 1
ATOM 558 C C . ASN A 1 71 ? -20.573 -0.303 13.972 1.00 85.06 71 ASN A C 1
ATOM 560 O O . ASN A 1 71 ? -21.293 -0.991 14.699 1.00 85.06 71 ASN A O 1
ATOM 564 N N . GLN A 1 72 ? -19.542 0.380 14.479 1.00 83.88 72 GLN A N 1
ATOM 565 C CA . GLN A 1 72 ? -19.151 0.320 15.894 1.00 83.88 72 GLN A CA 1
ATOM 566 C C . GLN A 1 72 ? -19.811 1.392 16.783 1.00 83.88 72 GLN A C 1
ATOM 568 O O . GLN A 1 72 ? -19.375 1.590 17.922 1.00 83.88 72 GLN A O 1
ATOM 573 N N . LYS A 1 73 ? -20.876 2.061 16.309 1.00 77.31 73 LYS A N 1
ATOM 574 C CA . LYS A 1 73 ? -21.673 3.047 17.073 1.00 77.31 73 LYS A CA 1
ATOM 575 C C . LYS A 1 73 ? -20.818 4.134 17.750 1.00 77.31 73 LYS A C 1
ATOM 577 O O . LYS A 1 73 ? -21.036 4.471 18.912 1.00 77.31 73 LYS A O 1
ATOM 582 N N . GLY A 1 74 ? -19.817 4.661 17.043 1.00 65.50 74 GLY A N 1
ATOM 583 C CA . GLY A 1 74 ? -18.985 5.769 17.531 1.00 65.50 74 GLY A CA 1
ATOM 584 C C . GLY A 1 74 ? -17.766 5.369 18.370 1.00 65.50 74 GLY A C 1
ATOM 585 O O . GLY A 1 74 ? -17.076 6.246 18.889 1.00 65.50 74 GLY A O 1
ATOM 586 N N . LYS A 1 75 ? -17.441 4.072 18.491 1.00 77.69 75 LYS A N 1
ATOM 587 C CA . LYS A 1 75 ? -16.133 3.666 19.031 1.00 77.69 75 LYS A CA 1
ATOM 588 C C . LYS A 1 75 ? -15.016 4.047 18.060 1.00 77.69 75 LYS A C 1
ATOM 590 O O . LYS A 1 75 ? -15.122 3.868 16.849 1.00 77.69 75 LYS A O 1
ATOM 595 N N . GLN A 1 76 ? -13.915 4.550 18.610 1.00 82.62 76 GLN A N 1
ATOM 596 C CA . GLN A 1 76 ? -12.755 4.943 17.820 1.00 82.62 76 GLN A CA 1
ATOM 597 C C . GLN A 1 76 ? -12.040 3.707 17.252 1.00 82.62 76 GLN A C 1
ATOM 599 O O . GLN A 1 76 ? -11.413 2.946 17.992 1.00 82.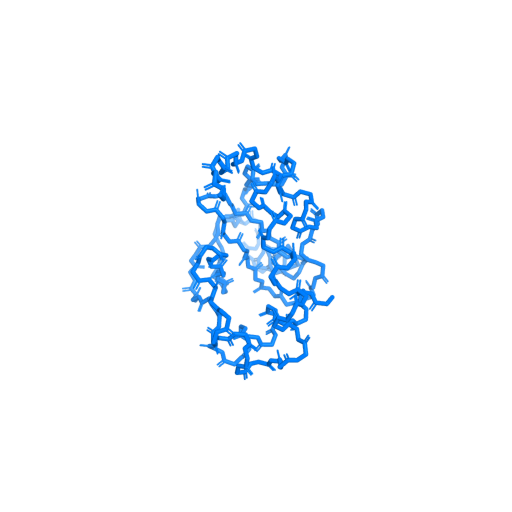62 76 GLN A O 1
ATOM 604 N N . VAL A 1 77 ? -12.082 3.543 15.930 1.00 88.12 77 VAL A N 1
ATOM 605 C CA . VAL A 1 77 ? -11.312 2.522 15.209 1.00 88.12 77 VAL A CA 1
ATOM 606 C C . VAL A 1 77 ? -9.832 2.908 15.225 1.00 88.12 77 VAL A C 1
ATOM 608 O O . VAL A 1 77 ? -9.446 3.960 14.716 1.00 88.12 77 VAL A O 1
ATOM 611 N N . LYS A 1 78 ? -8.987 2.063 15.826 1.00 89.94 78 LYS A N 1
ATOM 612 C CA . LYS A 1 78 ? -7.541 2.327 15.955 1.00 89.94 78 LYS A CA 1
ATOM 613 C C . LYS A 1 78 ? -6.697 1.593 14.918 1.00 89.94 78 LYS A C 1
ATOM 615 O O . LYS A 1 78 ? -5.695 2.143 14.465 1.00 89.94 78 LYS A O 1
ATOM 620 N N . MET A 1 79 ? -7.108 0.386 14.533 1.00 93.31 79 MET A N 1
ATOM 621 C CA . MET A 1 79 ? -6.402 -0.498 13.603 1.00 93.31 79 MET A CA 1
ATOM 622 C C . MET A 1 79 ? -7.417 -1.169 12.671 1.00 93.31 79 MET A C 1
ATOM 624 O O . MET A 1 79 ? -8.529 -1.458 13.107 1.00 93.31 79 MET A O 1
ATOM 628 N N . ILE A 1 80 ? -7.020 -1.448 11.431 1.00 94.06 80 ILE A N 1
ATOM 629 C CA . ILE A 1 80 ? -7.770 -2.277 10.478 1.00 94.06 80 ILE A CA 1
ATOM 630 C C . ILE A 1 80 ? -6.819 -3.319 9.895 1.00 94.06 80 ILE A C 1
ATOM 632 O O . ILE A 1 80 ? -5.680 -2.995 9.555 1.00 94.06 80 ILE A O 1
ATOM 636 N N . GLU A 1 81 ? -7.280 -4.559 9.767 1.00 95.50 81 GLU A N 1
ATOM 637 C CA . GLU A 1 81 ? -6.532 -5.605 9.077 1.00 95.50 81 GLU A CA 1
ATOM 638 C C . GLU A 1 81 ? -6.680 -5.448 7.566 1.00 95.50 81 GLU A C 1
ATOM 640 O O . GLU A 1 81 ? -7.771 -5.560 7.016 1.00 95.50 81 GLU A O 1
ATOM 645 N N . VAL A 1 82 ? -5.564 -5.172 6.896 1.00 95.75 82 VAL A N 1
ATOM 646 C CA . VAL A 1 82 ? -5.484 -5.118 5.434 1.00 95.75 82 VAL A CA 1
ATOM 647 C C . VAL A 1 82 ? -4.179 -5.747 4.957 1.00 95.75 82 VAL A C 1
ATOM 649 O O . VAL A 1 82 ? -3.210 -5.820 5.722 1.00 95.75 82 VAL A O 1
ATOM 652 N N . PRO A 1 83 ? -4.092 -6.163 3.686 1.00 96.06 83 PRO A N 1
ATOM 653 C CA . PRO A 1 83 ? -2.819 -6.478 3.062 1.00 96.06 83 PRO A CA 1
ATOM 654 C C . PRO A 1 83 ? -1.853 -5.288 3.135 1.00 96.06 83 PRO A C 1
ATOM 656 O O . PRO A 1 83 ? -2.156 -4.190 2.659 1.00 96.06 83 PRO A O 1
ATOM 659 N N . ILE A 1 84 ? -0.670 -5.517 3.707 1.00 93.69 84 ILE A N 1
ATOM 660 C CA . ILE A 1 84 ? 0.444 -4.571 3.679 1.00 93.69 84 ILE A CA 1
ATOM 661 C C . ILE A 1 84 ? 1.537 -5.073 2.742 1.00 93.69 84 ILE A C 1
ATOM 663 O O . ILE A 1 84 ? 2.091 -6.157 2.924 1.00 93.69 84 ILE A O 1
ATOM 667 N N . VAL A 1 85 ? 1.852 -4.278 1.724 1.00 92.25 85 VAL A N 1
ATOM 668 C CA . VAL A 1 85 ? 2.912 -4.565 0.758 1.00 92.25 85 VAL A CA 1
ATOM 669 C C . VAL A 1 85 ? 4.185 -3.859 1.199 1.00 92.25 85 VAL A C 1
ATOM 671 O O . VAL A 1 85 ? 4.275 -2.635 1.150 1.00 92.25 85 VAL A O 1
ATOM 674 N N . HIS A 1 86 ? 5.188 -4.630 1.610 1.00 91.00 86 HIS A N 1
ATOM 675 C CA . HIS A 1 86 ? 6.516 -4.103 1.917 1.00 91.00 86 HIS A CA 1
ATOM 676 C C . HIS A 1 86 ? 7.265 -3.835 0.607 1.00 91.00 86 HIS A C 1
ATOM 678 O O . HIS A 1 86 ? 7.745 -4.759 -0.050 1.00 91.00 86 HIS A O 1
ATOM 684 N N . PHE A 1 87 ? 7.346 -2.570 0.196 1.00 86.00 87 PHE A N 1
ATOM 685 C CA . PHE A 1 87 ? 7.873 -2.178 -1.114 1.00 86.00 87 PHE A CA 1
ATOM 686 C C . PHE A 1 87 ? 9.330 -2.616 -1.327 1.00 86.00 87 PHE A C 1
ATOM 688 O O . PHE A 1 87 ? 9.708 -3.038 -2.418 1.00 86.00 87 PHE A O 1
ATOM 695 N N . ASN A 1 88 ? 10.151 -2.576 -0.275 1.00 83.06 88 ASN A N 1
ATOM 696 C CA . ASN A 1 88 ? 11.536 -3.052 -0.301 1.00 83.06 88 ASN A CA 1
ATOM 697 C C . ASN A 1 88 ? 11.651 -4.568 -0.543 1.00 83.06 88 ASN A C 1
ATOM 699 O O . ASN A 1 88 ? 12.672 -5.025 -1.053 1.00 83.06 88 ASN A O 1
ATOM 703 N N . SER A 1 89 ? 10.614 -5.336 -0.206 1.00 86.19 89 SER A N 1
ATOM 704 C CA . SER A 1 89 ? 10.556 -6.783 -0.416 1.00 86.19 89 SER A CA 1
ATOM 705 C C . SER A 1 89 ? 10.042 -7.172 -1.804 1.00 86.19 89 SER A C 1
ATOM 707 O O . SER A 1 89 ? 10.155 -8.337 -2.175 1.00 86.19 89 SER A O 1
ATOM 709 N N . VAL A 1 90 ? 9.507 -6.227 -2.586 1.00 85.56 90 VAL A N 1
ATOM 710 C CA . VAL A 1 90 ? 9.009 -6.498 -3.941 1.00 85.56 90 VAL A CA 1
ATOM 711 C C . VAL A 1 90 ? 10.187 -6.748 -4.887 1.00 85.56 90 VAL A C 1
ATOM 713 O O . VAL A 1 90 ? 11.031 -5.869 -5.118 1.00 85.56 90 VAL A O 1
ATOM 716 N N . ARG A 1 91 ? 10.235 -7.962 -5.444 1.00 83.50 91 ARG A N 1
ATOM 717 C CA . ARG A 1 91 ? 11.252 -8.395 -6.412 1.00 83.50 91 ARG A CA 1
ATOM 718 C C . ARG A 1 91 ? 10.679 -8.512 -7.826 1.00 83.50 91 ARG A C 1
ATOM 720 O O . ARG A 1 91 ? 9.475 -8.704 -7.994 1.00 83.50 91 ARG A O 1
ATOM 727 N N . LEU A 1 92 ? 11.543 -8.417 -8.839 1.00 80.56 92 LEU A N 1
ATOM 728 C CA . LEU A 1 92 ? 11.132 -8.476 -10.249 1.00 80.56 92 LEU A CA 1
ATOM 729 C C . LEU A 1 92 ? 10.470 -9.814 -10.595 1.00 80.56 92 LEU A C 1
ATOM 731 O O . LEU A 1 92 ? 9.497 -9.831 -11.340 1.00 80.56 92 LEU A O 1
ATOM 735 N N . GLU A 1 93 ? 10.919 -10.918 -9.998 1.00 83.62 93 GLU A N 1
ATOM 736 C CA . GLU A 1 93 ? 10.362 -12.255 -10.227 1.00 83.62 93 GLU A CA 1
ATOM 737 C C . GLU A 1 93 ? 8.924 -12.367 -9.709 1.00 83.62 93 GLU A C 1
ATOM 739 O O . GLU A 1 93 ? 8.106 -13.091 -10.271 1.00 83.62 93 GLU A O 1
ATOM 744 N N . MET A 1 94 ? 8.595 -11.636 -8.639 1.00 83.19 94 MET A N 1
ATOM 745 C CA . MET A 1 94 ? 7.233 -11.580 -8.105 1.00 83.19 94 MET A CA 1
ATOM 746 C C . MET A 1 94 ? 6.320 -10.794 -9.044 1.00 83.19 94 MET A C 1
ATOM 748 O O . MET A 1 94 ? 5.185 -11.194 -9.278 1.00 83.19 94 MET A O 1
ATOM 752 N N . LEU A 1 95 ? 6.832 -9.705 -9.619 1.00 80.81 95 LEU A N 1
ATOM 753 C CA . LEU A 1 95 ? 6.088 -8.880 -10.567 1.00 80.81 95 LEU A CA 1
ATOM 754 C C . LEU A 1 95 ? 5.891 -9.585 -11.904 1.00 80.81 95 LEU A C 1
ATOM 756 O O . LEU A 1 95 ? 4.797 -9.517 -12.447 1.00 80.81 95 LEU A O 1
ATOM 760 N N . ALA A 1 96 ? 6.884 -10.334 -12.384 1.00 82.69 96 ALA A N 1
ATOM 761 C CA . ALA A 1 96 ? 6.770 -11.133 -13.602 1.00 82.69 96 ALA A CA 1
ATOM 762 C C . ALA A 1 96 ? 5.635 -12.173 -13.520 1.00 82.69 96 ALA A C 1
ATOM 764 O O . ALA A 1 96 ? 4.979 -12.446 -14.520 1.00 82.69 96 ALA A O 1
ATOM 765 N N . LYS A 1 97 ? 5.347 -12.704 -12.321 1.00 82.75 97 LYS A N 1
ATOM 766 C CA . LYS A 1 97 ? 4.200 -13.603 -12.071 1.00 82.75 97 LYS A CA 1
ATOM 767 C C . LYS A 1 97 ? 2.840 -12.890 -12.095 1.00 82.75 97 LYS A C 1
ATOM 769 O O . LYS A 1 97 ? 1.805 -13.550 -12.190 1.00 82.75 97 LYS A O 1
ATOM 774 N N . VAL A 1 98 ? 2.829 -11.563 -11.966 1.00 82.25 98 VAL A N 1
ATOM 775 C CA . VAL A 1 98 ? 1.615 -10.735 -11.982 1.00 82.25 98 VAL A CA 1
ATOM 776 C C . VAL A 1 98 ? 1.386 -10.137 -13.370 1.00 82.25 98 VAL A C 1
ATOM 778 O O . VAL A 1 98 ? 0.293 -10.278 -13.912 1.00 82.25 98 VAL A O 1
ATOM 781 N N . ALA A 1 99 ? 2.405 -9.477 -13.926 1.00 79.44 99 ALA A N 1
ATOM 782 C CA . ALA A 1 99 ? 2.368 -8.756 -15.192 1.00 79.44 99 ALA A CA 1
ATOM 783 C C . ALA A 1 99 ? 3.797 -8.597 -15.757 1.00 79.44 99 ALA A C 1
ATOM 785 O O . ALA A 1 99 ? 4.625 -7.874 -15.196 1.00 79.44 99 ALA A O 1
ATOM 786 N N . LEU A 1 100 ? 4.091 -9.285 -16.864 1.00 74.19 100 LEU A N 1
ATOM 787 C CA . LEU A 1 100 ? 5.412 -9.303 -17.515 1.00 74.19 100 LEU A CA 1
ATOM 788 C C . LEU A 1 100 ? 5.821 -7.937 -18.090 1.00 74.19 100 LEU A C 1
ATOM 790 O O . LEU A 1 100 ? 6.985 -7.552 -18.011 1.00 74.19 100 LEU A O 1
ATOM 794 N N . ASP A 1 101 ? 4.864 -7.187 -18.623 1.00 73.25 101 ASP A N 1
ATOM 795 C CA . ASP A 1 101 ? 5.043 -5.862 -19.223 1.00 73.25 101 ASP A CA 1
ATOM 796 C C . ASP A 1 101 ? 5.431 -4.784 -18.197 1.00 73.25 101 ASP A C 1
ATOM 798 O O . ASP A 1 101 ? 6.110 -3.812 -18.527 1.00 73.25 101 ASP A O 1
ATOM 802 N N . VAL A 1 102 ? 5.079 -4.980 -16.924 1.00 69.94 102 VAL A N 1
ATOM 803 C CA . VAL A 1 102 ? 5.355 -4.009 -15.853 1.00 69.94 102 VAL A CA 1
ATOM 804 C C . VAL A 1 102 ? 6.752 -4.175 -15.245 1.00 69.94 102 VAL A C 1
ATOM 806 O O . VAL A 1 102 ? 7.226 -3.286 -14.539 1.00 69.94 102 VAL A O 1
ATOM 809 N N . VAL A 1 103 ? 7.471 -5.257 -15.553 1.00 71.06 103 VAL A N 1
ATOM 810 C CA . VAL A 1 103 ? 8.826 -5.514 -15.028 1.00 71.06 103 VAL A CA 1
ATOM 811 C C . VAL A 1 103 ? 9.800 -4.387 -15.410 1.00 71.06 103 VAL A C 1
ATOM 813 O O . VAL A 1 103 ? 10.545 -3.899 -14.556 1.00 71.06 103 VAL A O 1
ATOM 816 N N . ALA A 1 104 ? 9.754 -3.916 -16.662 1.00 69.81 104 ALA A N 1
ATOM 817 C CA . ALA A 1 104 ? 10.607 -2.825 -17.143 1.00 69.81 104 ALA A CA 1
ATOM 818 C C . ALA A 1 104 ? 10.235 -1.466 -16.516 1.00 69.81 104 ALA A C 1
ATOM 820 O O . ALA A 1 104 ? 11.114 -0.709 -16.089 1.00 69.81 104 ALA A O 1
ATOM 821 N N . ASP A 1 105 ? 8.935 -1.177 -16.403 1.00 72.69 105 ASP A N 1
ATOM 822 C CA . ASP A 1 105 ? 8.420 0.053 -15.787 1.00 72.69 105 ASP A CA 1
ATOM 823 C C . ASP A 1 105 ? 8.694 0.087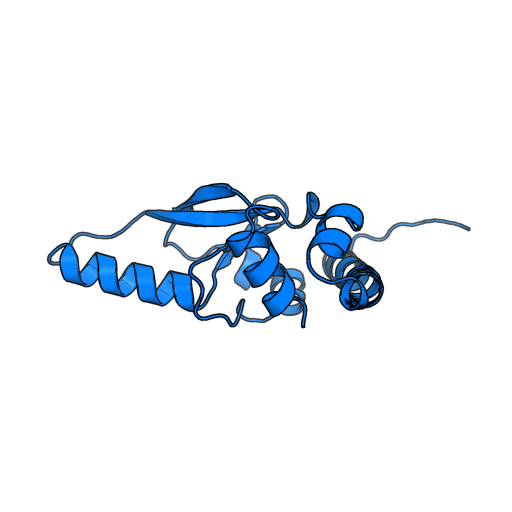 -14.271 1.00 72.69 105 ASP A C 1
ATOM 825 O O . ASP A 1 105 ? 8.981 1.146 -13.705 1.00 72.69 105 ASP A O 1
ATOM 829 N N . PHE A 1 106 ? 8.694 -1.072 -13.605 1.00 75.00 106 PHE A N 1
ATOM 830 C CA . PHE A 1 106 ? 8.984 -1.172 -12.178 1.00 75.00 106 PHE A CA 1
ATOM 831 C C . PHE A 1 106 ? 10.443 -0.862 -11.844 1.00 75.00 106 PHE A C 1
ATOM 833 O O . PHE A 1 106 ? 10.699 -0.230 -10.823 1.00 75.00 106 PHE A O 1
ATOM 840 N N . GLY A 1 107 ? 11.406 -1.247 -12.689 1.00 75.38 107 GLY A N 1
ATOM 841 C CA . GLY A 1 107 ? 12.813 -0.888 -12.480 1.00 75.38 107 GLY A CA 1
ATOM 842 C C . GLY A 1 107 ? 13.018 0.631 -12.430 1.00 75.38 107 GLY A C 1
ATOM 843 O O . GLY A 1 107 ? 13.644 1.150 -11.502 1.00 75.38 107 GLY A O 1
ATOM 844 N N . LYS A 1 108 ? 12.406 1.356 -13.377 1.00 77.56 108 LYS A N 1
ATOM 845 C CA . LYS A 1 108 ? 12.419 2.829 -13.418 1.00 77.56 108 LYS A CA 1
ATOM 846 C C . LYS A 1 108 ? 11.715 3.434 -12.205 1.00 77.56 108 LYS A C 1
ATOM 848 O O . LYS A 1 108 ? 12.249 4.345 -11.578 1.00 77.56 108 LYS A O 1
ATOM 853 N N . PHE A 1 109 ? 10.551 2.897 -11.844 1.00 77.44 109 PHE A N 1
ATOM 854 C CA . PHE A 1 109 ? 9.793 3.345 -10.679 1.00 77.44 109 PHE A CA 1
ATOM 855 C C . PHE A 1 109 ? 10.562 3.141 -9.368 1.00 77.44 109 PHE A C 1
ATOM 857 O O . PHE A 1 109 ? 10.685 4.063 -8.567 1.00 77.44 109 PHE A O 1
ATOM 864 N N . LYS A 1 110 ? 11.146 1.956 -9.165 1.00 79.00 110 LYS A N 1
ATOM 865 C CA . LYS A 1 110 ? 11.959 1.635 -7.988 1.00 79.00 110 LYS A CA 1
ATOM 866 C C . LYS A 1 110 ? 13.164 2.560 -7.879 1.00 79.00 110 LYS A C 1
ATOM 868 O O . LYS A 1 110 ? 13.442 3.037 -6.783 1.00 79.00 110 LYS A O 1
ATOM 873 N N . LYS A 1 111 ? 13.832 2.860 -8.998 1.00 79.38 111 LYS A N 1
ATOM 874 C CA . LYS A 1 111 ? 14.910 3.853 -9.037 1.00 79.38 111 LYS A CA 1
ATOM 875 C C . LYS A 1 111 ? 14.410 5.237 -8.611 1.00 79.38 111 LYS A C 1
ATOM 877 O O . LYS A 1 111 ? 14.972 5.803 -7.687 1.00 79.38 111 LYS A O 1
ATOM 882 N N . ALA A 1 112 ? 13.302 5.722 -9.175 1.00 77.75 112 ALA A N 1
ATOM 883 C CA . ALA A 1 112 ? 12.724 7.015 -8.796 1.00 77.75 112 ALA A CA 1
ATOM 884 C C . ALA A 1 112 ? 12.360 7.098 -7.299 1.00 77.75 112 ALA A C 1
ATOM 886 O O . ALA A 1 112 ? 12.576 8.128 -6.664 1.00 77.75 112 ALA A O 1
ATOM 887 N N . VAL A 1 113 ? 11.847 6.009 -6.712 1.00 77.00 113 VAL A N 1
ATOM 888 C CA . VAL A 1 113 ? 11.560 5.914 -5.268 1.00 77.00 113 VAL A CA 1
ATOM 889 C C . VAL A 1 113 ? 12.844 5.979 -4.431 1.00 77.00 113 VAL A C 1
ATOM 891 O O . VAL A 1 113 ? 12.858 6.640 -3.393 1.00 77.00 113 VAL A O 1
ATOM 894 N N . LEU A 1 114 ? 13.919 5.312 -4.865 1.00 77.69 114 LEU A N 1
ATOM 895 C CA . LEU A 1 114 ? 15.224 5.348 -4.192 1.00 77.69 114 LEU A CA 1
ATOM 896 C C . LEU A 1 114 ? 15.880 6.733 -4.294 1.00 77.69 114 LEU A C 1
ATOM 898 O O . LEU A 1 114 ? 16.330 7.263 -3.279 1.00 77.69 114 LEU A O 1
ATOM 902 N N . ASP A 1 115 ? 15.852 7.347 -5.475 1.00 78.31 115 ASP A N 1
ATOM 903 C CA . ASP A 1 115 ? 16.392 8.687 -5.723 1.00 78.31 115 ASP A CA 1
ATOM 904 C C . ASP A 1 115 ? 15.645 9.742 -4.883 1.00 78.31 115 ASP A C 1
ATOM 906 O O . ASP A 1 115 ? 16.257 10.601 -4.251 1.00 78.31 115 ASP A O 1
ATOM 910 N N . ALA A 1 116 ? 14.314 9.636 -4.774 1.00 75.69 116 ALA A N 1
ATOM 911 C CA . ALA A 1 116 ? 13.486 10.533 -3.959 1.00 75.69 116 ALA A CA 1
ATOM 912 C C . ALA A 1 116 ? 13.714 10.403 -2.444 1.00 75.69 116 ALA A C 1
ATOM 914 O O . ALA A 1 116 ? 13.294 11.274 -1.676 1.00 75.69 116 ALA A O 1
ATOM 915 N N . ARG A 1 117 ? 14.361 9.317 -2.012 1.00 71.06 117 ARG A N 1
ATOM 916 C CA . ARG A 1 117 ? 14.843 9.126 -0.641 1.00 71.06 117 ARG A CA 1
ATOM 917 C C . ARG A 1 117 ? 16.202 9.795 -0.399 1.00 71.06 117 ARG A C 1
ATOM 919 O O . ARG A 1 117 ? 16.719 9.683 0.705 1.00 71.06 117 ARG A O 1
ATOM 926 N N . GLU A 1 118 ? 16.785 10.428 -1.419 1.00 67.31 118 GLU A N 1
ATOM 927 C CA . GLU A 1 118 ? 18.159 10.949 -1.409 1.00 67.31 118 GLU A CA 1
ATOM 928 C C . GLU A 1 118 ? 19.187 9.833 -1.136 1.00 67.31 118 GLU A C 1
ATOM 930 O O . GLU A 1 118 ? 20.259 10.056 -0.574 1.00 67.31 118 GLU A O 1
ATOM 935 N N . PHE A 1 119 ? 18.870 8.597 -1.550 1.00 57.41 119 PHE A N 1
ATOM 936 C CA . PHE A 1 119 ? 19.806 7.477 -1.510 1.00 57.41 119 PHE A CA 1
ATOM 937 C C . PHE A 1 119 ? 20.812 7.643 -2.660 1.00 57.41 119 PHE A C 1
ATOM 939 O O . PHE A 1 119 ? 20.682 7.032 -3.717 1.00 57.41 119 PHE A O 1
ATOM 946 N N . ASN A 1 120 ? 21.813 8.506 -2.465 1.00 47.12 120 ASN A N 1
ATOM 947 C CA . ASN A 1 120 ? 22.950 8.632 -3.373 1.00 47.12 120 ASN A CA 1
ATOM 948 C C . ASN A 1 120 ? 23.770 7.343 -3.310 1.00 47.12 120 ASN A C 1
ATOM 950 O O . ASN A 1 120 ? 24.717 7.212 -2.532 1.00 47.12 120 ASN A O 1
ATOM 954 N N . HIS A 1 121 ? 23.414 6.365 -4.135 1.00 44.59 121 HIS A N 1
ATOM 955 C CA . HIS A 1 121 ? 24.366 5.331 -4.470 1.00 44.59 121 HIS A CA 1
ATOM 956 C C . HIS A 1 121 ? 25.477 5.970 -5.304 1.00 44.59 121 HIS A C 1
ATOM 958 O O . HIS A 1 121 ? 25.340 6.154 -6.511 1.00 44.59 121 HIS A O 1
ATOM 964 N N . ASN A 1 122 ? 26.605 6.260 -4.657 1.00 37.12 122 ASN A N 1
ATOM 965 C CA . ASN A 1 122 ? 27.895 6.377 -5.325 1.00 37.12 122 ASN A CA 1
ATOM 966 C C . ASN A 1 122 ? 28.289 4.997 -5.887 1.00 37.12 122 ASN A C 1
ATOM 968 O O . ASN A 1 122 ? 29.236 4.377 -5.410 1.00 37.12 122 ASN A O 1
ATOM 972 N N . TYR A 1 123 ? 27.562 4.477 -6.878 1.00 40.19 123 TYR A N 1
ATOM 973 C CA . TYR A 1 123 ? 28.137 3.469 -7.759 1.00 40.19 123 TYR A CA 1
ATOM 974 C C . TYR A 1 123 ? 29.040 4.227 -8.729 1.00 40.19 123 TYR A C 1
ATOM 976 O O . TYR A 1 123 ? 28.580 4.771 -9.730 1.00 40.19 123 TYR A O 1
ATOM 984 N N . LYS A 1 124 ? 30.331 4.311 -8.386 1.00 33.53 124 LYS A N 1
ATOM 985 C CA . LYS A 1 124 ? 31.363 4.508 -9.403 1.00 33.53 124 LYS A CA 1
ATOM 986 C C . LYS A 1 124 ? 31.304 3.272 -10.302 1.00 33.53 124 LYS A C 1
ATOM 988 O O . LYS A 1 124 ? 31.532 2.169 -9.807 1.00 33.53 124 LYS A O 1
ATOM 993 N N . VAL A 1 125 ? 30.891 3.473 -11.551 1.00 38.59 125 VAL A N 1
ATOM 994 C CA . VAL A 1 125 ? 31.087 2.506 -12.641 1.00 38.59 125 VAL A CA 1
ATOM 995 C C . VAL A 1 125 ? 32.559 2.530 -13.023 1.00 38.59 125 VAL A C 1
ATOM 997 O O . VAL A 1 125 ? 33.115 3.653 -13.056 1.00 38.59 125 VAL A O 1
#